Protein AF-A0A5K1F1K2-F1 (afdb_monomer_lite)

Radius of gyration: 24.04 Å; chains: 1; bounding box: 72×27×49 Å

pLDDT: mean 77.68, std 19.95, range [32.5, 94.81]

Organism: NCBI:txid210225

Foldseek 3Di:
DDDDDDDDDDDDDDDDDPPPPDPDDDDDDDFPVCVVVVVVVVVVVVCVVVPDDDPDDDDDQADLVRLCVVCVVCVPPPCSVVSSVRSD

Structure (mmCIF, N/CA/C/O backbone):
data_AF-A0A5K1F1K2-F1
#
_entry.id   AF-A0A5K1F1K2-F1
#
loop_
_atom_site.group_PDB
_atom_site.id
_atom_site.type_symbol
_atom_site.label_atom_id
_atom_site.label_alt_id
_atom_site.label_comp_id
_atom_site.label_asym_id
_atom_site.label_entity_id
_atom_site.label_seq_id
_atom_site.pdbx_PDB_ins_code
_atom_site.Cartn_x
_atom_site.Cartn_y
_atom_site.Cartn_z
_atom_site.occupancy
_atom_site.B_iso_or_equiv
_atom_site.auth_seq_id
_atom_site.auth_comp_id
_atom_site.auth_asym_id
_atom_site.auth_atom_id
_atom_site.pdbx_PDB_model_num
ATOM 1 N N . TYR A 1 1 ? -61.597 -17.559 21.274 1.00 35.38 1 TYR A N 1
ATOM 2 C CA . TYR A 1 1 ? -61.456 -17.134 22.676 1.00 35.38 1 TYR A CA 1
ATOM 3 C C . TYR A 1 1 ? -59.984 -17.284 23.048 1.00 35.38 1 TYR A C 1
ATOM 5 O O . TYR A 1 1 ? -59.532 -18.411 23.141 1.00 35.38 1 TYR A O 1
ATOM 13 N N . ASP A 1 2 ? -59.164 -16.239 22.871 1.00 41.84 2 ASP A N 1
ATOM 14 C CA . ASP A 1 2 ? -58.901 -15.123 23.827 1.00 41.84 2 ASP A CA 1
ATOM 15 C C . ASP A 1 2 ? -57.717 -15.502 24.766 1.00 41.84 2 ASP A C 1
ATOM 17 O O . ASP A 1 2 ? -57.763 -16.594 25.307 1.00 41.84 2 ASP A O 1
ATOM 21 N N . ARG A 1 3 ? -56.626 -14.753 25.038 1.00 45.22 3 ARG A N 1
ATOM 22 C CA . ARG A 1 3 ? -56.245 -13.334 24.865 1.00 45.22 3 ARG A CA 1
ATOM 23 C C . ARG A 1 3 ? -54.717 -13.094 24.995 1.00 45.22 3 ARG A C 1
ATOM 25 O O . ARG A 1 3 ? -54.066 -13.708 25.828 1.00 45.22 3 ARG A O 1
ATOM 32 N N . THR A 1 4 ? -54.243 -12.094 24.238 1.00 44.69 4 THR A N 1
ATOM 33 C CA . THR A 1 4 ? -53.339 -10.963 24.598 1.00 44.69 4 THR A CA 1
ATOM 34 C C . THR A 1 4 ? -51.847 -11.137 24.940 1.00 44.69 4 THR A C 1
ATOM 36 O O . THR A 1 4 ? -51.467 -11.729 25.942 1.00 44.69 4 THR A O 1
ATOM 39 N N . LEU A 1 5 ? -51.041 -10.411 24.148 1.00 47.19 5 LEU A N 1
ATOM 40 C CA . LEU A 1 5 ? -49.709 -9.848 24.424 1.00 47.19 5 LEU A CA 1
ATOM 41 C C . LEU A 1 5 ? -49.737 -8.807 25.564 1.00 47.19 5 LEU A C 1
ATOM 43 O O . LEU A 1 5 ? -50.766 -8.152 25.747 1.00 47.19 5 LEU A O 1
ATOM 47 N N . PRO A 1 6 ? -48.568 -8.469 26.138 1.00 48.50 6 PRO A N 1
ATOM 48 C CA . PRO A 1 6 ? -48.270 -7.080 26.455 1.00 48.50 6 PRO A CA 1
ATOM 49 C C . PRO A 1 6 ? -47.117 -6.543 25.594 1.00 48.50 6 PRO A C 1
ATOM 51 O O . PRO A 1 6 ? -45.998 -7.051 25.588 1.00 48.50 6 PRO A O 1
ATOM 54 N N . PHE A 1 7 ? -47.441 -5.467 24.881 1.00 32.50 7 PHE A N 1
ATOM 55 C CA . PHE A 1 7 ? -46.519 -4.455 24.387 1.00 32.50 7 PHE A CA 1
ATOM 56 C C . PHE A 1 7 ? -45.760 -3.815 25.559 1.00 32.50 7 PHE A C 1
ATOM 58 O O . PHE A 1 7 ? -46.378 -3.461 26.563 1.00 32.50 7 PHE A O 1
ATOM 65 N N . LEU A 1 8 ? -44.475 -3.505 25.370 1.00 38.88 8 LEU A N 1
ATOM 66 C CA . LEU A 1 8 ? -43.946 -2.250 25.895 1.00 38.88 8 LEU A CA 1
ATOM 67 C C . LEU A 1 8 ? -42.999 -1.604 24.888 1.00 38.88 8 LEU A C 1
ATOM 69 O O . LEU A 1 8 ? -42.034 -2.180 24.399 1.00 38.88 8 LEU A O 1
ATOM 73 N N . ASN A 1 9 ? -43.433 -0.403 24.545 1.00 37.06 9 ASN A N 1
ATOM 74 C CA . ASN A 1 9 ? -43.019 0.496 23.497 1.00 37.06 9 ASN A CA 1
ATOM 75 C C . ASN A 1 9 ? -41.934 1.412 24.077 1.00 37.06 9 ASN A C 1
ATOM 77 O O . ASN A 1 9 ? -42.159 2.013 25.127 1.00 37.06 9 ASN A O 1
ATOM 81 N N . PHE A 1 10 ? -40.792 1.551 23.406 1.00 35.25 10 PHE A N 1
ATOM 82 C CA . PHE A 1 10 ? -39.923 2.710 23.599 1.00 35.25 10 PHE A CA 1
ATOM 83 C C . PHE A 1 10 ? -39.665 3.331 22.232 1.00 35.25 10 PHE A C 1
ATOM 85 O O . PHE A 1 10 ? -38.789 2.927 21.472 1.00 35.25 10 PHE A O 1
ATOM 92 N N . CYS A 1 11 ? -40.519 4.296 21.911 1.00 38.28 11 CYS A N 1
ATOM 93 C CA . CYS A 1 11 ? -40.341 5.206 20.802 1.00 38.28 11 CYS A CA 1
ATOM 94 C C . CYS A 1 11 ? -39.404 6.324 21.276 1.00 38.28 11 CYS A C 1
ATOM 96 O O . CYS A 1 11 ? -39.780 7.117 22.137 1.00 38.28 11 CYS A O 1
ATOM 98 N N . CYS A 1 12 ? -38.197 6.399 20.718 1.00 33.72 12 CYS A N 1
ATOM 99 C CA . CYS A 1 12 ? -37.467 7.657 20.639 1.00 33.72 12 CYS A CA 1
ATOM 100 C C . CYS A 1 12 ? -36.933 7.818 19.213 1.00 33.72 12 CYS A C 1
ATOM 102 O O . CYS A 1 12 ? -36.035 7.104 18.780 1.00 33.72 12 CYS A O 1
ATOM 104 N N . PHE A 1 13 ? -37.608 8.710 18.490 1.00 44.38 13 PHE A N 1
ATOM 105 C CA . PHE A 1 13 ? -37.188 9.468 17.315 1.00 44.38 13 PHE A CA 1
ATOM 106 C C . PHE A 1 13 ? -35.806 9.135 16.718 1.00 44.38 13 PHE A C 1
ATOM 108 O O . PHE A 1 13 ? -34.782 9.656 17.143 1.00 44.38 13 PHE A O 1
ATOM 115 N N . SER A 1 14 ? -35.806 8.379 15.623 1.00 39.09 14 SER A N 1
ATOM 116 C CA . SER A 1 14 ? -35.184 8.837 14.379 1.00 39.09 14 SER A CA 1
ATOM 117 C C . SER A 1 14 ? -35.665 7.952 13.238 1.00 39.09 14 SER A C 1
ATOM 119 O O . SER A 1 14 ? -35.328 6.777 13.109 1.00 39.09 14 SER A O 1
ATOM 121 N N . TRP A 1 15 ? -36.516 8.548 12.422 1.00 49.59 15 TRP A N 1
ATOM 122 C CA . TRP A 1 15 ? -36.813 8.101 11.080 1.00 49.59 15 TRP A CA 1
ATOM 123 C C . TRP A 1 15 ? -35.518 8.278 10.279 1.00 49.59 15 TRP A C 1
ATOM 125 O O . TRP A 1 15 ? -35.112 9.414 10.088 1.00 49.59 15 TRP A O 1
ATOM 13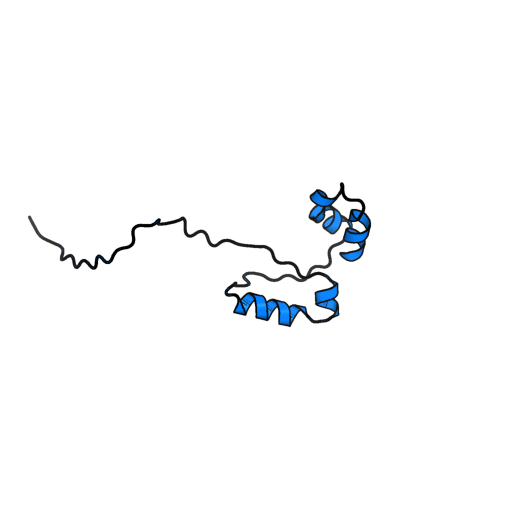5 N N . ILE A 1 16 ? -34.845 7.194 9.886 1.00 45.47 16 ILE A N 1
ATOM 136 C CA . ILE A 1 16 ? -34.078 7.056 8.634 1.00 45.47 16 ILE A CA 1
ATOM 137 C C . ILE A 1 16 ? -33.635 5.591 8.515 1.00 45.47 16 ILE A C 1
ATOM 139 O O . ILE A 1 16 ? -32.883 5.067 9.327 1.00 45.47 16 ILE A O 1
ATOM 143 N N . CYS A 1 17 ? -34.166 4.967 7.466 1.00 38.47 17 CYS A N 1
ATOM 144 C CA . CYS A 1 17 ? -33.617 3.861 6.694 1.00 38.47 17 CYS A CA 1
ATOM 145 C C . CYS A 1 17 ? -33.015 2.675 7.461 1.00 38.47 17 CYS A C 1
ATOM 147 O O . CYS A 1 17 ? -31.850 2.677 7.848 1.00 38.47 17 CYS A O 1
ATOM 149 N N . ALA A 1 18 ? -33.746 1.558 7.440 1.00 48.03 18 ALA A N 1
ATOM 150 C CA . ALA A 1 18 ? -33.122 0.251 7.263 1.00 48.03 18 ALA A CA 1
ATOM 151 C C . ALA A 1 18 ? -32.407 0.233 5.895 1.00 48.03 18 ALA A C 1
ATOM 153 O O . ALA A 1 18 ? -32.916 -0.290 4.906 1.00 48.03 18 ALA A O 1
ATOM 154 N N . ALA A 1 19 ? -31.259 0.905 5.808 1.00 51.47 19 ALA A N 1
ATOM 155 C CA . ALA A 1 19 ? -30.360 0.780 4.680 1.00 51.47 19 ALA A CA 1
ATOM 156 C C . ALA A 1 19 ? -29.780 -0.634 4.736 1.00 51.47 19 ALA A C 1
ATOM 158 O O . ALA A 1 19 ? -29.291 -1.062 5.779 1.00 51.47 19 ALA A O 1
ATOM 159 N N . SER A 1 20 ? -29.898 -1.363 3.627 1.00 53.25 20 SER A N 1
ATOM 160 C CA . SER A 1 20 ? -29.277 -2.666 3.381 1.00 53.25 20 SER A CA 1
ATOM 161 C C . SER A 1 20 ? -27.940 -2.800 4.121 1.00 53.25 20 SER A C 1
ATOM 163 O O . SER A 1 20 ? -26.953 -2.190 3.715 1.00 53.25 20 SER A O 1
ATOM 165 N N . THR A 1 21 ? -27.886 -3.604 5.184 1.00 56.91 21 THR A N 1
ATOM 166 C CA . THR A 1 21 ? -26.666 -3.859 5.964 1.00 56.91 21 THR A CA 1
ATOM 167 C C . THR A 1 21 ? -25.759 -4.843 5.227 1.00 56.91 21 THR A C 1
ATOM 169 O O . THR A 1 21 ? -25.401 -5.910 5.725 1.00 56.91 21 THR A O 1
ATOM 172 N N . LYS A 1 22 ? -25.397 -4.519 3.985 1.00 67.19 22 LYS A N 1
ATOM 173 C CA . LYS A 1 22 ? -24.358 -5.255 3.276 1.00 67.19 22 LYS A CA 1
ATOM 174 C C . LYS A 1 22 ? -23.031 -4.682 3.751 1.00 67.19 22 LYS A C 1
ATOM 176 O O . LYS A 1 22 ? -22.762 -3.507 3.544 1.00 67.19 22 LYS A O 1
ATOM 181 N N . ALA A 1 23 ? -22.233 -5.498 4.435 1.00 80.38 23 ALA A N 1
ATOM 182 C CA . ALA A 1 23 ? -20.880 -5.106 4.797 1.00 80.38 23 ALA A CA 1
ATOM 183 C C . ALA A 1 23 ? -20.105 -4.789 3.510 1.00 80.38 23 ALA A C 1
ATOM 185 O O . ALA A 1 23 ? -19.907 -5.676 2.672 1.00 80.38 23 ALA A O 1
ATOM 186 N N . GLU A 1 24 ? -19.719 -3.525 3.348 1.00 87.75 24 GLU A N 1
ATOM 187 C CA . GLU A 1 24 ? -18.878 -3.093 2.239 1.00 87.75 24 GLU A CA 1
ATOM 188 C C . GLU A 1 24 ? -17.496 -3.727 2.378 1.00 87.75 24 GLU A C 1
ATOM 190 O O . GLU A 1 24 ? -16.944 -3.847 3.474 1.00 87.75 24 GLU A O 1
ATOM 195 N N . ARG A 1 25 ? -16.948 -4.186 1.255 1.00 90.00 25 ARG A N 1
ATOM 196 C CA . ARG A 1 25 ? -15.636 -4.830 1.208 1.00 90.00 25 ARG A CA 1
ATOM 197 C C . ARG A 1 25 ? -14.780 -4.119 0.185 1.00 90.00 25 ARG A C 1
ATOM 199 O O . ARG A 1 25 ? -15.148 -4.035 -0.982 1.00 90.00 25 ARG A O 1
ATOM 206 N N . THR A 1 26 ? -13.611 -3.691 0.631 1.00 91.25 26 THR A N 1
ATOM 207 C CA . THR A 1 26 ? -12.624 -3.017 -0.205 1.00 91.25 26 THR A CA 1
ATOM 208 C C . THR A 1 26 ? -11.373 -3.876 -0.287 1.00 91.25 26 THR A C 1
ATOM 210 O O . THR A 1 26 ? -10.956 -4.481 0.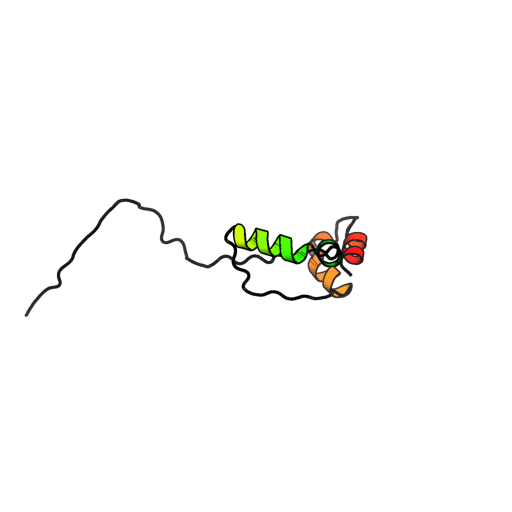700 1.00 91.25 26 THR A O 1
ATOM 213 N N . LEU A 1 27 ? -10.767 -3.930 -1.470 1.00 91.12 27 LEU A N 1
ATOM 214 C CA . LEU A 1 27 ? -9.445 -4.513 -1.654 1.00 91.12 27 LEU A CA 1
ATOM 215 C C . LEU A 1 27 ? -8.389 -3.441 -1.363 1.00 91.12 27 LEU A C 1
ATOM 217 O O . LEU A 1 27 ? -8.340 -2.422 -2.048 1.00 91.12 27 LEU A O 1
ATOM 221 N N . ALA A 1 28 ? -7.538 -3.685 -0.370 1.00 90.75 28 ALA A N 1
ATOM 222 C CA . ALA A 1 28 ? -6.349 -2.881 -0.110 1.00 90.75 28 ALA A CA 1
ATOM 223 C C . ALA A 1 28 ? -5.104 -3.675 -0.519 1.00 90.75 28 ALA A C 1
ATOM 225 O O . ALA A 1 28 ? -4.977 -4.850 -0.182 1.00 90.75 28 ALA A O 1
ATOM 226 N N . MET A 1 29 ? -4.186 -3.031 -1.238 1.00 90.75 29 MET A N 1
ATOM 227 C CA . MET A 1 29 ? -2.924 -3.632 -1.666 1.00 90.75 29 MET A CA 1
ATOM 228 C C . MET A 1 29 ? -1.762 -2.727 -1.270 1.00 90.75 29 MET A C 1
ATOM 230 O O . MET A 1 29 ? -1.797 -1.516 -1.495 1.00 90.75 29 MET A O 1
ATOM 234 N N . ILE A 1 30 ? -0.726 -3.323 -0.686 1.00 91.69 30 ILE A N 1
ATOM 235 C CA . ILE A 1 30 ? 0.508 -2.634 -0.311 1.00 91.69 30 ILE A CA 1
ATOM 236 C C . ILE A 1 30 ? 1.499 -2.809 -1.463 1.00 91.69 30 ILE A C 1
ATOM 238 O O . ILE A 1 30 ? 1.767 -3.929 -1.887 1.00 91.69 30 ILE A O 1
ATOM 242 N N . LYS A 1 31 ? 2.029 -1.696 -1.978 1.00 90.56 31 LYS A N 1
ATOM 243 C CA . LYS A 1 31 ? 3.048 -1.692 -3.041 1.00 90.56 31 LYS A CA 1
ATOM 244 C C . LYS A 1 31 ? 4.332 -2.418 -2.598 1.00 90.56 31 LYS A C 1
ATOM 246 O O . LYS A 1 31 ? 4.624 -2.404 -1.397 1.00 90.56 31 LYS A O 1
ATOM 251 N N . PRO A 1 32 ? 5.138 -2.964 -3.532 1.00 87.56 32 PRO A N 1
ATOM 252 C CA . PRO A 1 32 ? 6.353 -3.716 -3.201 1.00 87.56 32 PRO A CA 1
ATOM 253 C C . PRO A 1 32 ? 7.330 -2.929 -2.316 1.00 87.56 32 PRO A C 1
ATOM 255 O O . PRO A 1 32 ? 7.843 -3.481 -1.344 1.00 87.56 32 PRO A O 1
ATOM 258 N N . ASP A 1 33 ? 7.490 -1.620 -2.534 1.00 89.69 33 ASP A N 1
ATOM 259 C CA . ASP A 1 33 ? 8.332 -0.768 -1.678 1.00 89.69 33 ASP A CA 1
ATOM 260 C C . ASP A 1 33 ? 7.900 -0.772 -0.207 1.00 89.69 33 ASP A C 1
ATOM 262 O O . ASP A 1 33 ? 8.734 -0.751 0.699 1.00 89.69 33 ASP A O 1
ATOM 266 N N . GLY A 1 34 ? 6.591 -0.800 0.056 1.00 85.81 34 GLY A N 1
ATOM 267 C CA . GLY A 1 34 ? 6.054 -0.842 1.417 1.00 85.81 34 GLY A CA 1
ATOM 268 C C . GLY A 1 34 ? 6.355 -2.166 2.120 1.00 85.81 34 GLY A C 1
ATOM 269 O O . GLY A 1 34 ? 6.510 -2.196 3.342 1.00 85.81 34 GLY A O 1
ATOM 270 N N . VAL A 1 35 ? 6.486 -3.247 1.349 1.00 87.31 35 VAL A N 1
ATOM 271 C CA . VAL A 1 35 ? 6.857 -4.574 1.851 1.00 87.31 35 VAL A CA 1
ATOM 272 C C . VAL A 1 35 ? 8.365 -4.649 2.101 1.00 87.31 35 VAL A C 1
ATOM 274 O O . VAL A 1 35 ? 8.775 -5.024 3.199 1.00 87.31 35 VAL A O 1
ATOM 277 N N . VAL A 1 36 ? 9.191 -4.215 1.141 1.00 86.00 36 VAL A N 1
ATOM 278 C CA . VAL A 1 36 ? 10.665 -4.215 1.255 1.00 86.00 36 VAL A CA 1
ATOM 279 C C . VAL A 1 36 ? 11.134 -3.375 2.445 1.00 86.00 36 VAL A C 1
ATOM 281 O O . VAL A 1 36 ? 11.990 -3.807 3.217 1.00 86.00 36 VAL A O 1
ATOM 284 N N . ASN A 1 37 ? 10.519 -2.209 2.652 1.00 89.62 37 ASN A N 1
ATOM 285 C CA . ASN A 1 37 ? 10.850 -1.314 3.760 1.00 89.62 37 ASN A CA 1
ATOM 286 C C . ASN A 1 37 ? 10.177 -1.693 5.094 1.00 89.62 37 ASN A C 1
ATOM 288 O O . ASN A 1 37 ? 10.265 -0.937 6.060 1.00 89.62 37 ASN A O 1
ATOM 292 N N . LYS A 1 38 ? 9.514 -2.858 5.176 1.00 90.00 38 LYS A N 1
ATOM 293 C CA . LYS A 1 38 ? 8.842 -3.371 6.388 1.00 90.00 38 LYS A CA 1
ATOM 294 C C . LYS A 1 38 ? 7.760 -2.435 6.951 1.00 90.00 38 LYS A C 1
ATOM 296 O O . LYS A 1 38 ? 7.455 -2.476 8.140 1.00 90.00 38 LYS A O 1
ATOM 301 N N . TYR A 1 39 ? 7.141 -1.612 6.104 1.00 92.38 39 TYR A N 1
ATOM 302 C CA . TYR A 1 39 ? 6.037 -0.732 6.502 1.00 92.38 39 TYR A CA 1
ATOM 303 C C . TYR A 1 39 ? 4.684 -1.442 6.546 1.00 92.38 39 TYR A C 1
ATOM 305 O O . TYR A 1 39 ? 3.729 -0.892 7.094 1.00 92.38 39 TYR A O 1
ATOM 313 N N . ALA A 1 40 ? 4.594 -2.660 6.006 1.00 90.44 40 ALA A N 1
ATOM 314 C CA . ALA A 1 40 ? 3.344 -3.405 5.917 1.00 90.44 40 ALA A CA 1
ATOM 315 C C . ALA A 1 40 ? 2.630 -3.557 7.272 1.00 90.44 40 ALA A C 1
ATOM 317 O O . ALA A 1 40 ? 1.424 -3.337 7.355 1.00 90.44 40 ALA A O 1
ATOM 318 N N . ASP A 1 41 ? 3.362 -3.857 8.347 1.00 91.44 41 ASP A N 1
ATOM 319 C CA . ASP A 1 41 ? 2.767 -4.035 9.676 1.00 91.44 41 ASP A CA 1
ATOM 320 C C . ASP A 1 41 ? 2.230 -2.725 10.258 1.00 91.44 41 ASP A C 1
ATOM 322 O O . ASP A 1 41 ? 1.150 -2.700 10.848 1.00 91.44 41 ASP A O 1
ATOM 326 N N . THR A 1 42 ? 2.943 -1.618 10.052 1.00 94.31 42 THR A N 1
ATOM 327 C CA . THR A 1 42 ? 2.490 -0.286 10.472 1.00 94.31 42 THR A CA 1
ATOM 328 C C . THR A 1 42 ? 1.236 0.130 9.708 1.00 94.31 42 THR A C 1
ATOM 330 O O . THR A 1 42 ? 0.282 0.609 10.313 1.00 94.31 42 THR A O 1
ATOM 333 N N . ILE A 1 43 ? 1.196 -0.108 8.394 1.00 93.06 43 ILE A N 1
ATOM 334 C CA . ILE A 1 43 ? 0.025 0.194 7.559 1.00 93.06 43 ILE A CA 1
ATOM 335 C C . ILE A 1 43 ? -1.184 -0.628 8.020 1.00 93.06 43 ILE A C 1
ATOM 337 O O . ILE A 1 43 ? -2.269 -0.075 8.190 1.00 93.06 43 ILE A O 1
ATOM 341 N N . LYS A 1 44 ? -0.999 -1.925 8.294 1.00 92.75 44 LYS A N 1
ATOM 342 C CA . LYS A 1 44 ? -2.064 -2.790 8.823 1.00 92.75 44 LYS A CA 1
ATOM 343 C C . LYS A 1 44 ? -2.612 -2.279 10.154 1.00 92.75 44 LYS A C 1
ATOM 345 O O . LYS A 1 44 ? -3.827 -2.248 10.327 1.00 92.75 44 LYS A O 1
ATOM 350 N N . LYS A 1 45 ? -1.744 -1.833 11.069 1.00 93.81 45 LYS A N 1
ATOM 351 C CA . LYS A 1 45 ? -2.174 -1.231 12.343 1.00 93.81 45 LYS A CA 1
ATOM 352 C C . LYS A 1 45 ? -3.046 -0.001 12.127 1.00 93.81 45 LYS A C 1
ATOM 354 O O . LYS A 1 45 ? -4.134 0.052 12.682 1.00 93.81 45 LYS A O 1
ATOM 359 N N . ILE A 1 46 ? -2.626 0.918 11.260 1.00 94.81 46 ILE A N 1
ATOM 360 C CA . ILE A 1 46 ? -3.394 2.134 10.952 1.00 94.81 46 ILE A CA 1
ATOM 361 C C . ILE A 1 46 ? -4.773 1.789 10.368 1.00 94.81 46 ILE A C 1
ATOM 363 O O . ILE A 1 46 ? -5.769 2.414 10.728 1.00 94.81 46 ILE A O 1
ATOM 367 N N . ILE A 1 47 ? -4.853 0.782 9.490 1.00 93.56 47 ILE A N 1
ATOM 368 C CA . ILE A 1 47 ? -6.124 0.319 8.908 1.00 93.56 47 ILE A CA 1
ATOM 369 C C . ILE A 1 47 ? -7.063 -0.208 10.004 1.00 93.56 47 ILE A C 1
ATOM 371 O O . ILE A 1 47 ? -8.231 0.181 10.040 1.00 93.56 47 ILE A O 1
ATOM 375 N N . MET A 1 48 ? -6.550 -1.030 10.922 1.00 92.44 48 MET A N 1
ATOM 376 C CA . MET A 1 48 ? -7.334 -1.559 12.044 1.00 92.44 48 MET A CA 1
ATOM 377 C C . MET A 1 48 ? -7.766 -0.457 13.023 1.00 92.44 48 MET A C 1
ATOM 379 O O . MET A 1 48 ? -8.919 -0.419 13.440 1.00 92.44 48 MET A O 1
ATOM 383 N N . GLU A 1 49 ? -6.876 0.485 13.345 1.00 94.69 49 GLU A N 1
ATOM 384 C CA . GLU A 1 49 ? -7.173 1.640 14.208 1.00 94.69 49 GLU A CA 1
ATOM 385 C C . GLU A 1 49 ? -8.212 2.586 13.592 1.00 94.69 49 GLU A C 1
ATOM 387 O O . GLU A 1 49 ? -8.972 3.229 14.314 1.00 94.69 49 GLU A O 1
ATOM 392 N N . SER A 1 50 ? -8.294 2.635 12.261 1.00 93.19 50 SER A N 1
ATOM 393 C CA . SER A 1 50 ? -9.305 3.411 11.532 1.00 93.19 50 SER A CA 1
ATOM 394 C C . SER A 1 50 ? -10.696 2.758 11.538 1.00 93.19 50 SER A C 1
ATOM 396 O O . SER A 1 50 ? -11.639 3.340 11.005 1.00 93.19 50 SER A O 1
ATOM 398 N N . GLY A 1 51 ? -10.838 1.563 12.127 1.00 90.69 51 GLY A N 1
ATOM 399 C CA . GLY A 1 51 ? -12.106 0.839 12.237 1.00 90.69 51 GLY A CA 1
ATOM 400 C C . GLY A 1 51 ? -12.411 -0.105 11.070 1.00 90.69 51 GLY A C 1
ATOM 401 O O . GLY A 1 51 ? -13.572 -0.465 10.881 1.00 90.69 51 GLY A O 1
ATOM 402 N N . PHE A 1 52 ? -11.406 -0.498 10.278 1.00 91.94 52 PHE A N 1
ATOM 403 C CA . PHE A 1 52 ? -11.559 -1.534 9.253 1.00 91.94 52 PHE A CA 1
ATOM 404 C C . PHE A 1 52 ? -11.114 -2.904 9.767 1.00 91.94 52 PHE A C 1
ATOM 406 O O . PHE A 1 52 ? -10.049 -3.039 10.368 1.00 91.94 52 PHE A O 1
ATOM 413 N N . ASP A 1 53 ? -11.871 -3.940 9.410 1.00 90.38 53 ASP A N 1
ATOM 414 C CA . ASP A 1 53 ? -11.514 -5.330 9.692 1.00 90.38 53 ASP A CA 1
ATOM 415 C C . ASP A 1 53 ? -10.829 -5.990 8.486 1.00 90.38 53 ASP A C 1
ATOM 417 O O . ASP A 1 53 ? -11.359 -6.015 7.369 1.00 90.38 53 ASP A O 1
ATOM 421 N N . ILE A 1 54 ? -9.656 -6.590 8.711 1.00 91.12 54 ILE A N 1
ATOM 422 C CA . ILE A 1 54 ? -8.942 -7.365 7.687 1.00 91.12 54 ILE A CA 1
ATOM 423 C C . ILE A 1 54 ? -9.487 -8.799 7.682 1.00 91.12 54 ILE A C 1
ATOM 425 O O . ILE A 1 54 ? -9.140 -9.618 8.527 1.00 91.12 54 ILE A O 1
ATOM 429 N N . VAL A 1 55 ? -10.338 -9.121 6.704 1.00 91.38 55 VAL A N 1
ATOM 430 C CA . VAL A 1 55 ? -10.978 -10.450 6.589 1.00 91.38 55 VAL A CA 1
ATOM 431 C C . VAL A 1 55 ? -10.047 -11.504 5.977 1.00 91.38 55 VAL A C 1
ATOM 433 O O . VAL A 1 55 ? -10.136 -12.689 6.298 1.00 91.38 55 VAL A O 1
ATOM 436 N N . ARG A 1 56 ? -9.177 -11.096 5.047 1.00 92.00 56 ARG A N 1
ATOM 437 C CA . ARG A 1 56 ? -8.220 -11.969 4.359 1.00 92.00 56 ARG A CA 1
ATOM 438 C C . ARG A 1 56 ? -6.986 -11.165 3.971 1.00 92.00 56 ARG A C 1
ATOM 440 O O . ARG A 1 56 ? -7.113 -10.067 3.441 1.00 92.00 56 ARG A O 1
ATOM 447 N N . GLU A 1 57 ? -5.819 -11.758 4.170 1.00 91.69 57 GLU A N 1
ATOM 448 C CA . GLU A 1 57 ? -4.530 -11.248 3.704 1.00 91.69 57 GLU A CA 1
ATOM 449 C C . GLU A 1 57 ? -3.873 -12.319 2.825 1.00 91.69 57 GLU A C 1
ATOM 451 O O . GLU A 1 57 ? -4.002 -13.516 3.091 1.00 91.69 57 GLU A O 1
ATOM 456 N N . MET A 1 58 ? -3.197 -11.900 1.756 1.00 90.12 58 MET A N 1
ATOM 457 C CA . MET A 1 58 ? -2.414 -12.787 0.899 1.00 90.12 58 MET A CA 1
ATOM 458 C C . MET A 1 58 ? -1.180 -12.034 0.410 1.00 90.12 58 MET A C 1
ATOM 460 O O . MET A 1 58 ? -1.299 -10.920 -0.095 1.00 90.12 58 MET A O 1
ATOM 464 N N . MET A 1 59 ? -0.006 -12.651 0.544 1.00 87.69 59 MET A N 1
ATOM 465 C CA . MET A 1 59 ? 1.214 -12.172 -0.100 1.00 87.69 59 MET A CA 1
ATOM 466 C C . MET A 1 59 ? 1.397 -12.923 -1.412 1.00 87.69 59 MET A C 1
ATOM 468 O O . MET A 1 59 ? 1.499 -14.149 -1.418 1.00 87.69 59 MET A O 1
ATOM 472 N N . VAL A 1 60 ? 1.406 -12.182 -2.514 1.00 86.69 60 VAL A N 1
ATOM 473 C CA . VAL A 1 60 ? 1.556 -12.716 -3.868 1.00 86.69 60 VAL A CA 1
ATOM 474 C C . VAL A 1 60 ? 2.588 -11.872 -4.585 1.00 86.69 60 VAL A C 1
ATOM 476 O O . VAL A 1 60 ? 2.545 -10.647 -4.492 1.00 86.69 60 VAL A O 1
ATOM 479 N N . GLN A 1 61 ? 3.502 -12.522 -5.297 1.00 84.62 61 GLN A N 1
ATOM 480 C CA . GLN A 1 61 ? 4.297 -11.849 -6.314 1.00 84.62 61 GLN A CA 1
ATOM 481 C C . GLN A 1 61 ? 3.519 -11.909 -7.622 1.00 84.62 61 GLN A C 1
ATOM 483 O O . GLN A 1 61 ? 3.113 -12.986 -8.058 1.00 84.62 61 GLN A O 1
ATOM 488 N N . LEU A 1 62 ? 3.222 -10.741 -8.184 1.00 85.69 62 LEU A N 1
ATOM 489 C CA . LEU A 1 62 ? 2.509 -10.646 -9.446 1.00 85.69 62 LEU A CA 1
ATOM 490 C C . LEU A 1 62 ? 3.514 -10.837 -10.575 1.00 85.69 62 LEU A C 1
ATOM 492 O O . LEU A 1 62 ? 4.448 -10.058 -10.686 1.00 85.69 62 LEU A O 1
ATOM 496 N N . ASP A 1 63 ? 3.294 -11.833 -11.429 1.00 88.06 63 ASP A N 1
ATOM 497 C CA . ASP A 1 63 ? 4.015 -11.928 -12.698 1.00 88.06 63 ASP A CA 1
ATOM 498 C C . ASP A 1 63 ? 3.592 -10.787 -13.639 1.00 88.06 63 ASP A C 1
ATOM 500 O O . ASP A 1 63 ? 2.459 -10.298 -13.567 1.00 88.06 63 ASP A O 1
ATOM 504 N N . GLU A 1 64 ? 4.449 -10.429 -14.598 1.00 87.31 64 GLU A N 1
ATOM 505 C CA . GLU A 1 64 ? 4.212 -9.331 -15.551 1.00 87.31 64 GLU A CA 1
ATOM 506 C C . GLU A 1 64 ? 2.856 -9.459 -16.270 1.00 87.31 64 GLU A C 1
ATOM 508 O O . GLU A 1 64 ? 2.122 -8.483 -16.439 1.00 87.31 64 GLU A O 1
ATOM 513 N N . SER A 1 65 ? 2.473 -10.687 -16.635 1.00 87.56 65 SER A N 1
ATOM 514 C CA . SER A 1 65 ? 1.183 -10.979 -17.275 1.00 87.56 65 SER A CA 1
ATOM 515 C C . SER A 1 65 ? -0.002 -10.658 -16.356 1.00 87.56 65 SER A C 1
ATOM 517 O O . SER A 1 65 ? -0.970 -10.029 -16.782 1.00 87.56 65 SER A O 1
ATOM 519 N N . ASN A 1 66 ? 0.091 -11.033 -15.078 1.00 87.56 66 ASN A N 1
ATOM 520 C CA . ASN A 1 66 ? -0.958 -10.798 -14.087 1.00 87.56 66 ASN A CA 1
ATOM 521 C C . ASN A 1 66 ? -1.052 -9.311 -13.717 1.00 87.56 66 ASN A C 1
ATOM 523 O O . ASN A 1 66 ? -2.155 -8.769 -13.633 1.00 87.56 66 ASN A O 1
ATOM 527 N N . ALA A 1 67 ? 0.089 -8.632 -13.562 1.00 87.12 67 ALA A N 1
ATOM 528 C CA . ALA A 1 67 ? 0.148 -7.193 -13.317 1.00 87.12 67 ALA A CA 1
ATOM 529 C C . ALA A 1 67 ? -0.438 -6.393 -14.495 1.00 87.12 67 ALA A C 1
ATOM 531 O O . ALA A 1 67 ? -1.220 -5.465 -14.287 1.00 87.12 67 ALA A O 1
ATOM 532 N N . THR A 1 68 ? -0.138 -6.794 -15.734 1.00 86.62 68 THR A N 1
ATOM 533 C CA . THR A 1 68 ? -0.692 -6.174 -16.948 1.0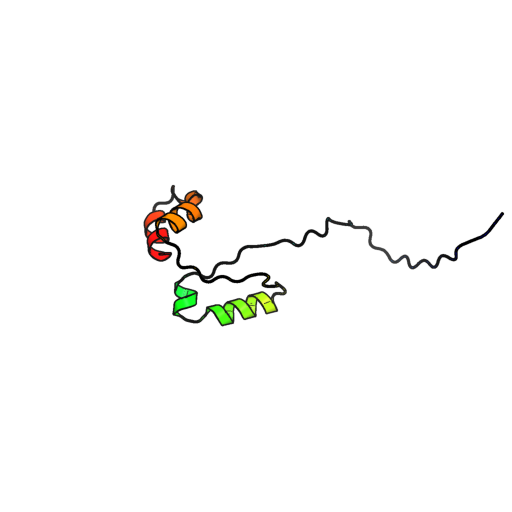0 86.62 68 THR A CA 1
ATOM 534 C C . THR A 1 68 ? -2.214 -6.294 -16.989 1.00 86.62 68 THR A C 1
ATOM 536 O O . THR A 1 68 ? -2.900 -5.303 -17.245 1.00 86.62 68 THR A O 1
ATOM 539 N N . ILE A 1 69 ? -2.762 -7.476 -16.686 1.00 89.00 69 ILE A N 1
ATOM 540 C CA . ILE A 1 69 ? -4.215 -7.703 -16.629 1.00 89.00 69 ILE A CA 1
ATOM 541 C C . ILE A 1 69 ? -4.851 -6.839 -15.533 1.00 89.00 69 ILE A C 1
ATOM 543 O O . ILE A 1 69 ? -5.837 -6.148 -15.786 1.00 89.00 69 ILE A O 1
ATOM 547 N N . PHE A 1 70 ? -4.259 -6.812 -14.336 1.00 86.31 70 PHE A N 1
ATOM 548 C CA . PHE A 1 70 ? -4.777 -6.040 -13.204 1.00 86.31 70 PHE A CA 1
ATOM 549 C C . PHE A 1 70 ? -4.809 -4.532 -13.484 1.00 86.31 70 PHE A C 1
ATOM 551 O O . PHE A 1 70 ? -5.762 -3.845 -13.126 1.00 86.31 70 PHE A O 1
ATOM 558 N N . TYR A 1 71 ? -3.790 -4.018 -14.174 1.00 86.12 71 TYR A N 1
ATOM 559 C CA . TYR A 1 71 ? -3.686 -2.605 -14.527 1.00 86.12 71 TYR A CA 1
ATOM 560 C C . TYR A 1 71 ? -4.192 -2.282 -15.938 1.00 86.12 71 TYR A C 1
ATOM 562 O O . TYR A 1 71 ? -3.983 -1.162 -16.395 1.00 86.12 71 TYR A O 1
ATOM 570 N N . THR A 1 72 ? -4.883 -3.193 -16.635 1.00 88.19 72 THR A N 1
ATOM 571 C CA . THR A 1 72 ? -5.279 -3.005 -18.048 1.00 88.19 72 THR A CA 1
ATOM 572 C C . THR A 1 72 ? -6.090 -1.727 -18.284 1.00 88.19 72 THR A C 1
ATOM 574 O O . THR A 1 72 ? -5.915 -1.074 -19.311 1.00 88.19 72 THR A O 1
ATOM 577 N N . GLU A 1 73 ? -6.900 -1.284 -17.321 1.00 86.56 73 GLU A N 1
ATOM 578 C CA . GLU A 1 73 ? -7.619 0.001 -17.399 1.00 86.56 73 GLU A CA 1
ATOM 579 C C . GLU A 1 73 ? -6.682 1.217 -17.553 1.00 86.56 73 GLU A C 1
ATOM 581 O O . GLU A 1 73 ? -7.065 2.263 -18.075 1.00 86.56 73 GLU A O 1
ATOM 586 N N . HIS A 1 74 ? -5.426 1.080 -17.126 1.00 82.75 74 HIS A N 1
ATOM 587 C CA . HIS A 1 74 ? -4.372 2.086 -17.220 1.00 82.75 74 HIS A CA 1
ATOM 588 C C . HIS A 1 74 ? -3.467 1.902 -18.446 1.00 82.75 74 HIS A C 1
ATOM 590 O O . HIS A 1 74 ? -2.533 2.685 -18.611 1.00 82.75 74 HIS A O 1
ATOM 596 N N . SER A 1 75 ? -3.747 0.930 -19.321 1.00 80.12 75 SER A N 1
ATOM 597 C CA . SER A 1 75 ? -2.931 0.605 -20.506 1.00 80.12 75 SER A CA 1
ATOM 598 C C . SER A 1 75 ? -2.746 1.774 -21.477 1.00 80.12 75 SER A C 1
ATOM 600 O O . SER A 1 75 ? -1.715 1.883 -22.132 1.00 80.12 75 SER A O 1
ATOM 602 N N . HIS A 1 76 ? -3.710 2.694 -21.537 1.00 82.88 76 HIS A N 1
ATOM 603 C CA . HIS A 1 76 ? -3.637 3.883 -22.389 1.00 82.88 76 HIS A CA 1
ATOM 604 C C . HIS A 1 76 ? -2.694 4.972 -21.858 1.00 82.88 76 HIS A C 1
ATOM 606 O O . HIS A 1 76 ? -2.489 5.987 -22.524 1.00 82.88 76 HIS A O 1
ATOM 612 N N . LYS A 1 77 ? -2.143 4.808 -20.651 1.00 87.44 77 LYS A N 1
ATOM 613 C CA . LYS A 1 77 ? -1.258 5.797 -20.034 1.00 87.44 77 LYS A CA 1
ATOM 614 C C . LYS A 1 77 ? 0.195 5.492 -20.386 1.00 87.44 77 LYS A C 1
ATOM 616 O O . LYS A 1 77 ? 0.638 4.352 -20.322 1.00 87.44 77 LYS A O 1
ATOM 621 N N . SER A 1 78 ? 0.967 6.535 -20.682 1.00 84.69 78 SER A N 1
ATOM 622 C CA . SER A 1 78 ? 2.381 6.420 -21.068 1.00 84.69 78 SER A CA 1
ATOM 623 C C . SER A 1 78 ? 3.275 5.766 -20.006 1.00 84.69 78 SER A C 1
ATOM 625 O O . SER A 1 78 ? 4.292 5.185 -20.357 1.00 84.69 78 SER A O 1
ATOM 627 N N . PHE A 1 79 ? 2.889 5.818 -18.727 1.00 88.12 79 PHE A N 1
ATOM 628 C CA . PHE A 1 79 ? 3.627 5.213 -17.609 1.00 88.12 79 PHE A CA 1
ATOM 629 C C . PHE A 1 79 ? 3.248 3.751 -17.321 1.00 88.12 79 PHE A C 1
ATO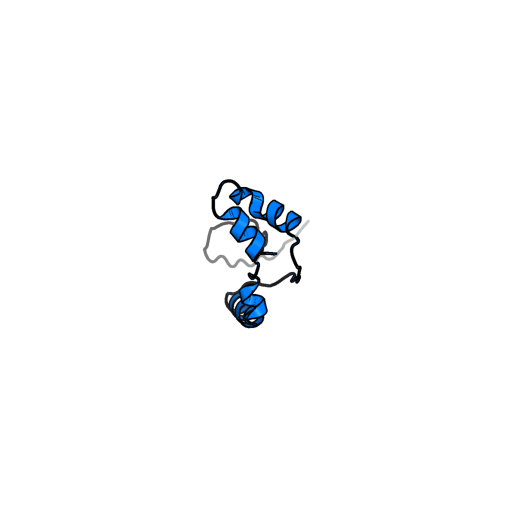M 631 O O . PHE A 1 79 ? 3.760 3.160 -16.375 1.00 88.12 79 PHE A O 1
ATOM 638 N N . PHE A 1 80 ? 2.321 3.166 -18.084 1.00 87.88 80 PHE A N 1
ATOM 639 C CA . PHE A 1 80 ? 1.875 1.788 -17.890 1.00 87.88 80 PHE A CA 1
ATOM 640 C C . PHE A 1 80 ? 3.012 0.745 -17.875 1.00 87.88 80 PHE A C 1
ATOM 642 O O . PHE A 1 80 ? 3.055 -0.033 -16.921 1.00 87.88 80 PHE A O 1
ATOM 649 N N . PRO A 1 81 ? 3.955 0.722 -18.840 1.00 87.25 81 PRO A N 1
ATOM 650 C CA . PRO A 1 81 ? 5.037 -0.266 -18.823 1.00 87.25 81 PRO A CA 1
ATOM 651 C C . PRO A 1 81 ? 5.949 -0.120 -17.596 1.00 87.25 81 PRO A C 1
ATOM 653 O O . PRO A 1 81 ? 6.339 -1.121 -16.997 1.00 87.25 81 PRO A O 1
ATOM 656 N N . ASP A 1 82 ? 6.229 1.114 -17.167 1.00 89.44 82 ASP A N 1
ATOM 657 C CA . ASP A 1 82 ? 7.030 1.369 -15.966 1.00 89.44 82 ASP A CA 1
ATOM 658 C C . ASP A 1 82 ? 6.294 0.936 -14.692 1.00 89.44 82 ASP A C 1
ATOM 660 O O . ASP A 1 82 ? 6.907 0.398 -13.772 1.00 89.44 82 ASP A O 1
ATOM 664 N N . LEU A 1 83 ? 4.969 1.117 -14.644 1.00 87.38 83 LEU A N 1
ATOM 665 C CA . LEU A 1 83 ? 4.133 0.661 -13.532 1.00 87.38 83 LEU A CA 1
ATOM 666 C C . LEU A 1 83 ? 4.114 -0.866 -13.422 1.00 87.38 83 LEU A C 1
ATOM 668 O O . LEU A 1 83 ? 4.233 -1.390 -12.317 1.00 87.38 83 LEU A O 1
ATOM 672 N N . VAL A 1 84 ? 3.965 -1.574 -14.545 1.00 87.44 84 VAL A N 1
ATOM 673 C CA . VAL A 1 84 ? 3.983 -3.044 -14.566 1.00 87.44 84 VAL A CA 1
ATOM 674 C C . VAL A 1 84 ? 5.347 -3.554 -14.105 1.00 87.44 84 VAL A C 1
ATOM 676 O O . VAL A 1 84 ? 5.409 -4.389 -13.206 1.00 87.44 84 VAL A O 1
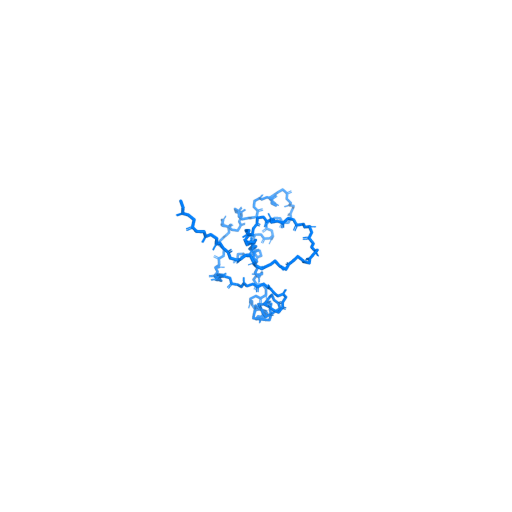ATOM 679 N N . LYS A 1 85 ? 6.438 -2.982 -14.628 1.00 87.69 85 LYS A N 1
ATOM 680 C CA . LYS A 1 85 ? 7.804 -3.326 -14.212 1.00 87.69 85 LYS A CA 1
ATOM 681 C C . LYS A 1 85 ? 8.077 -3.030 -12.738 1.00 87.69 85 LYS A C 1
ATOM 683 O O . LYS A 1 85 ? 8.853 -3.729 -12.111 1.00 87.69 85 LYS A O 1
ATOM 688 N N . TYR A 1 86 ? 7.465 -1.989 -12.185 1.00 87.44 86 TYR A N 1
ATOM 689 C CA . TYR A 1 86 ? 7.585 -1.664 -10.767 1.00 87.44 86 TYR A CA 1
ATOM 690 C C . TYR A 1 86 ? 6.823 -2.650 -9.863 1.00 87.44 86 TYR A C 1
ATOM 692 O O . TYR A 1 86 ? 7.184 -2.821 -8.703 1.00 87.44 86 TYR A O 1
ATOM 700 N N . MET A 1 87 ? 5.759 -3.277 -10.372 1.00 87.12 87 MET A N 1
ATOM 701 C CA . MET A 1 87 ? 4.924 -4.225 -9.623 1.00 87.12 87 MET A CA 1
ATOM 702 C C . MET A 1 87 ? 5.403 -5.681 -9.693 1.00 87.12 87 MET A C 1
ATOM 704 O O . MET A 1 87 ? 4.923 -6.488 -8.896 1.00 87.12 87 MET A O 1
ATOM 708 N N . THR A 1 88 ? 6.298 -5.994 -10.635 1.00 84.12 88 THR A N 1
ATOM 709 C CA . THR A 1 88 ? 6.846 -7.335 -10.909 1.00 84.12 88 THR A CA 1
ATOM 710 C C . THR A 1 88 ? 8.245 -7.453 -10.313 1.00 84.12 88 THR A C 1
ATOM 712 O O . THR A 1 88 ? 8.516 -8.450 -9.611 1.00 84.12 88 THR A O 1
#

Secondary structure (DSSP, 8-state):
-------------------------------HHHHHTT-HHHHHHHHHHTT---------PPPHHHHHHHTGGGTTSTTHHHHHHHH-

Sequence (88 aa):
YDRTLPFLNFCCFSWICAASTKAERTLAMIKPDGVVNKYADTIKKIIMESGFDIVREMMVQLDESNATIFYTEHSHKSFFPDLVKYMT

InterPro domains:
  IPR001564 Nucleoside diphosphate kinase [PR01243] (26-48)
  IPR001564 Nucleoside diphosphate kinase [PR01243] (70-88)
  IPR034907 Nucleoside diphosphate kinase-like domain [PF00334] (24-88)
  IPR034907 Nucleoside diphosphate kinase-like domain [SM00562] (23-88)
  IPR036850 Nucleoside diphosphate kinase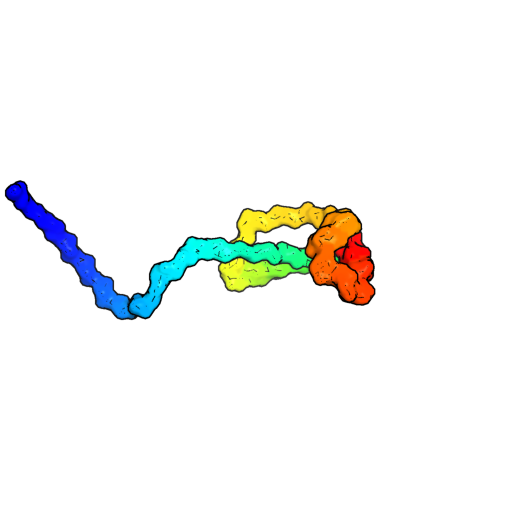-like domain superfamily [G3DSA:3.30.70.141] (17-88)
  IPR036850 Nucleoside diphosphate kinase-like domain superfamily [SSF54919] (23-88)